Protein AF-A0A5J4PP64-F1 (afdb_monomer_lite)

Secondary structure (DSSP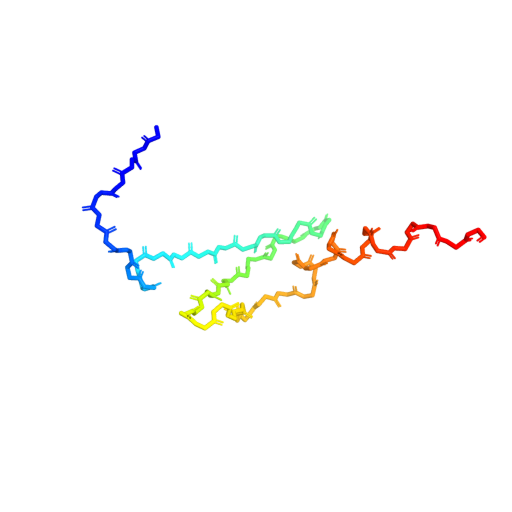, 8-state):
-----SPPPGGG--EEEEEEETTEEEEEEEEE-TTS-EES--GGGGHHHHTTS-----

Organism: NCBI:txid433724

Structure (mmCIF, N/CA/C/O backbone):
data_AF-A0A5J4PP64-F1
#
_entry.id   AF-A0A5J4PP64-F1
#
loop_
_atom_site.group_PDB
_atom_site.id
_atom_site.type_symbol
_atom_site.label_atom_id
_atom_site.label_alt_id
_atom_site.label_comp_id
_atom_site.label_asym_id
_atom_site.label_entity_id
_atom_site.label_seq_id
_atom_site.pdbx_PDB_ins_code
_atom_site.Cartn_x
_atom_site.Cartn_y
_atom_site.Cartn_z
_atom_site.occupancy
_atom_site.B_iso_or_equiv
_atom_site.auth_seq_id
_atom_site.auth_comp_id
_atom_site.auth_asym_id
_atom_site.auth_atom_id
_atom_site.pdbx_PDB_model_num
ATOM 1 N N . LEU A 1 1 ? -21.489 2.429 0.819 1.00 42.81 1 LEU A N 1
ATOM 2 C CA . LEU A 1 1 ? -20.367 3.025 1.572 1.00 42.81 1 LEU A CA 1
ATOM 3 C C . LEU A 1 1 ? -20.616 2.730 3.047 1.00 42.81 1 LEU A C 1
ATOM 5 O O . LEU A 1 1 ? -21.527 3.312 3.620 1.00 42.81 1 LEU A O 1
ATOM 9 N N . ALA A 1 2 ? -19.952 1.723 3.611 1.00 44.56 2 ALA A N 1
ATOM 10 C CA . ALA A 1 2 ? -20.144 1.358 5.011 1.00 44.56 2 ALA A CA 1
ATOM 11 C C . ALA A 1 2 ? -19.230 2.246 5.861 1.00 44.56 2 ALA A C 1
ATOM 13 O O . ALA A 1 2 ? -18.012 2.152 5.753 1.00 44.56 2 ALA A O 1
ATOM 14 N N . ILE A 1 3 ? -19.816 3.153 6.641 1.00 52.66 3 ILE A N 1
ATOM 15 C CA . ILE A 1 3 ? -19.074 3.979 7.596 1.00 52.66 3 ILE A CA 1
ATOM 16 C C . ILE A 1 3 ? -19.026 3.185 8.901 1.00 52.66 3 ILE A C 1
ATOM 18 O O . ILE A 1 3 ? -20.045 3.038 9.578 1.00 52.66 3 ILE A O 1
ATOM 22 N N . VAL A 1 4 ? -17.862 2.619 9.211 1.00 60.44 4 VAL A N 1
ATOM 23 C CA . VAL A 1 4 ? -17.607 1.932 10.482 1.00 60.44 4 VAL A CA 1
ATOM 24 C C . VAL A 1 4 ? -17.589 2.978 11.600 1.00 60.44 4 VAL A C 1
ATOM 26 O O . VAL A 1 4 ? -16.908 3.994 11.501 1.00 60.44 4 VAL A O 1
ATOM 29 N N . LYS A 1 5 ? -18.384 2.752 12.652 1.00 60.19 5 LYS A N 1
ATOM 30 C CA . LYS A 1 5 ? -18.418 3.572 13.874 1.00 60.19 5 LYS A CA 1
ATOM 31 C C . LYS A 1 5 ? -17.458 2.974 14.907 1.00 60.19 5 LYS A C 1
ATOM 33 O O . LYS A 1 5 ? -17.901 2.335 15.856 1.00 60.19 5 LYS A O 1
ATOM 38 N N . GLY A 1 6 ? -16.164 3.141 14.682 1.00 67.31 6 GLY A N 1
ATOM 39 C CA . GLY A 1 6 ? -15.084 2.706 15.569 1.00 67.31 6 GLY A CA 1
ATOM 40 C C . GLY A 1 6 ? -13.768 3.333 15.116 1.00 67.31 6 GLY A C 1
ATOM 41 O O . GLY A 1 6 ? -13.645 3.688 13.942 1.00 67.31 6 GLY A O 1
ATOM 42 N N . GLU A 1 7 ? -12.823 3.526 16.036 1.00 71.19 7 GLU A N 1
ATOM 43 C CA . GLU A 1 7 ? -11.440 3.828 15.652 1.00 71.19 7 GLU A CA 1
ATOM 44 C C . GLU A 1 7 ? -10.865 2.585 14.970 1.00 71.19 7 GLU A C 1
ATOM 46 O O . GLU A 1 7 ? -11.069 1.475 15.451 1.00 71.19 7 GLU A O 1
ATOM 51 N N . ILE A 1 8 ? -10.232 2.777 13.814 1.00 69.06 8 ILE A N 1
ATOM 52 C CA . ILE A 1 8 ? -9.587 1.700 13.066 1.00 69.06 8 ILE A CA 1
ATOM 53 C C . ILE A 1 8 ? -8.156 1.593 13.581 1.00 69.06 8 ILE A C 1
ATOM 55 O O . ILE A 1 8 ? -7.421 2.586 13.543 1.00 69.06 8 ILE A O 1
ATOM 59 N N . GLU A 1 9 ? -7.764 0.416 14.053 1.00 74.62 9 GLU A N 1
ATOM 60 C CA . GLU A 1 9 ? -6.377 0.163 14.440 1.00 74.62 9 GLU A CA 1
ATOM 61 C C . GLU A 1 9 ? -5.507 -0.118 13.204 1.00 74.62 9 GLU A C 1
ATOM 63 O O . GLU A 1 9 ? -5.980 -0.556 12.153 1.00 74.62 9 GLU A O 1
ATOM 68 N N . GLU A 1 10 ? -4.208 0.179 13.297 1.00 68.81 10 GLU A N 1
ATOM 69 C CA . GLU A 1 10 ? -3.284 0.073 12.154 1.00 68.81 10 GLU A CA 1
ATOM 70 C C . GLU A 1 10 ? -3.173 -1.354 11.596 1.00 68.81 10 GLU 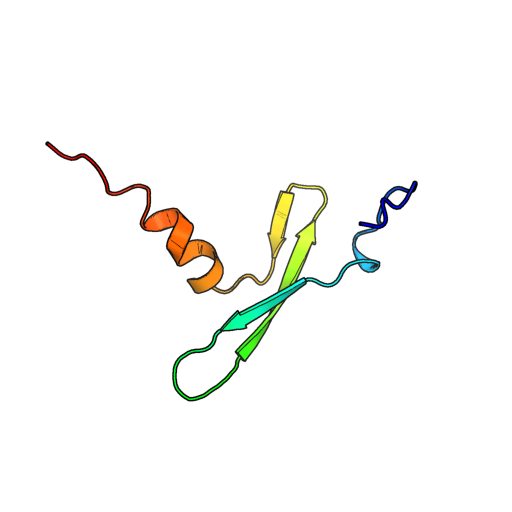A C 1
ATOM 72 O O . GLU A 1 10 ? -2.947 -1.535 10.402 1.00 68.81 10 GLU A O 1
ATOM 77 N N . ASP A 1 11 ? -3.342 -2.373 12.439 1.00 77.12 11 ASP A N 1
ATOM 78 C CA . ASP A 1 11 ? -3.295 -3.784 12.057 1.00 77.12 11 ASP A CA 1
ATOM 79 C C . ASP A 1 11 ? -4.590 -4.281 11.392 1.00 77.12 11 ASP A C 1
ATOM 81 O O . ASP A 1 11 ? -4.591 -5.338 10.751 1.00 77.12 11 ASP A O 1
ATOM 85 N N . GLU A 1 12 ? -5.672 -3.505 11.472 1.00 77.38 12 GLU A N 1
ATOM 86 C CA . GLU A 1 12 ? -6.953 -3.813 10.832 1.00 77.38 12 GLU A CA 1
ATOM 87 C C . GLU A 1 12 ? -6.977 -3.433 9.344 1.00 77.38 12 GLU A C 1
ATOM 89 O O . GLU A 1 12 ? -7.853 -3.889 8.601 1.00 77.38 12 GLU A O 1
ATOM 94 N N . VAL A 1 13 ? -6.012 -2.629 8.877 1.00 78.31 13 VAL A N 1
ATOM 95 C CA . VAL A 1 13 ? -5.952 -2.150 7.490 1.00 78.31 13 VAL A CA 1
ATOM 96 C C . VAL A 1 13 ? -4.622 -2.490 6.844 1.00 78.31 13 VAL A C 1
ATOM 98 O O . VAL A 1 13 ? -3.559 -2.044 7.258 1.00 78.31 13 VAL A O 1
ATOM 101 N N . LYS A 1 14 ? -4.698 -3.215 5.726 1.00 84.50 14 LYS A N 1
ATOM 102 C CA . LYS A 1 14 ? -3.551 -3.458 4.848 1.00 84.50 14 LYS A CA 1
ATOM 103 C C . LYS A 1 14 ? -3.707 -2.670 3.564 1.00 84.50 14 LYS A C 1
ATOM 105 O O . LYS A 1 14 ? -4.733 -2.777 2.891 1.00 84.50 14 LYS A O 1
ATOM 110 N N . VAL A 1 15 ? -2.680 -1.903 3.214 1.00 86.94 15 VAL A N 1
ATOM 111 C CA . VAL A 1 15 ? -2.653 -1.125 1.975 1.00 86.94 15 VAL A CA 1
ATOM 112 C C . VAL A 1 15 ? -1.644 -1.736 1.020 1.00 86.94 15 VAL A C 1
ATOM 114 O O . VAL A 1 15 ? -0.493 -1.977 1.376 1.00 86.94 15 VAL A O 1
ATOM 117 N N . TYR A 1 16 ? -2.081 -1.963 -0.216 1.00 87.44 16 TYR A N 1
ATOM 118 C CA . TYR A 1 16 ? -1.241 -2.506 -1.273 1.00 87.44 16 TYR A CA 1
ATOM 119 C C . TYR A 1 16 ? -1.143 -1.529 -2.442 1.00 87.44 16 TYR A C 1
ATOM 121 O O . TYR A 1 16 ? -2.155 -1.049 -2.951 1.00 87.44 16 TYR A O 1
ATOM 129 N N . PHE A 1 17 ? 0.079 -1.274 -2.899 1.00 84.56 17 PHE A N 1
ATOM 130 C CA . PHE A 1 17 ? 0.366 -0.562 -4.136 1.00 84.56 17 PHE A CA 1
ATOM 131 C C . PHE A 1 17 ? 0.820 -1.555 -5.198 1.00 84.56 17 PHE A C 1
ATOM 133 O O . PHE A 1 17 ? 1.702 -2.377 -4.958 1.00 84.56 17 PHE A O 1
ATOM 140 N N . 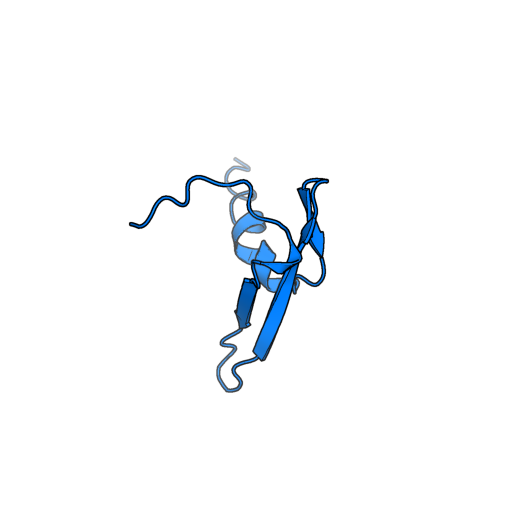THR A 1 18 ? 0.206 -1.481 -6.374 1.00 84.44 18 THR A N 1
ATOM 141 C CA . THR A 1 18 ? 0.547 -2.351 -7.500 1.00 84.44 18 THR A CA 1
ATOM 142 C C . THR A 1 18 ? 1.277 -1.535 -8.554 1.00 84.44 18 THR A C 1
ATOM 144 O O . THR A 1 18 ? 0.693 -0.612 -9.121 1.00 84.44 18 THR A O 1
ATOM 147 N N . ASP A 1 19 ? 2.534 -1.882 -8.826 1.00 78.94 19 ASP A N 1
ATOM 148 C CA . ASP A 1 19 ? 3.263 -1.362 -9.981 1.00 78.94 19 ASP A CA 1
ATOM 149 C C . ASP A 1 19 ? 3.004 -2.269 -11.188 1.00 78.94 19 ASP A C 1
ATOM 151 O O . ASP A 1 19 ? 3.383 -3.442 -11.195 1.00 78.94 19 ASP A O 1
ATOM 155 N N . ASN A 1 20 ? 2.350 -1.711 -12.207 1.00 68.06 20 ASN A N 1
ATOM 156 C CA . ASN A 1 20 ? 2.098 -2.367 -13.486 1.00 68.06 20 ASN A CA 1
ATOM 157 C C . ASN A 1 20 ? 3.127 -1.895 -14.524 1.00 68.06 20 ASN A C 1
ATOM 159 O O . ASN A 1 20 ? 2.776 -1.336 -15.566 1.00 68.06 20 ASN A O 1
ATOM 163 N N . SER A 1 21 ? 4.414 -2.113 -14.253 1.00 66.88 21 SER A N 1
ATOM 164 C CA . SER A 1 21 ? 5.473 -1.854 -15.227 1.00 66.88 21 SER A CA 1
ATOM 165 C C . SER A 1 21 ? 5.530 -2.993 -16.249 1.00 66.88 21 SER A C 1
ATOM 167 O O . SER A 1 21 ? 6.140 -4.030 -16.017 1.00 66.88 21 SER A O 1
ATOM 169 N N . THR A 1 22 ? 4.811 -2.783 -17.361 1.00 62.88 22 THR A N 1
ATOM 170 C CA . THR A 1 22 ? 4.778 -3.447 -18.692 1.00 62.88 22 THR A CA 1
ATOM 171 C C . THR A 1 22 ? 4.916 -4.972 -18.849 1.00 62.88 22 THR A C 1
ATOM 173 O O . THR A 1 22 ? 4.455 -5.464 -19.868 1.00 62.88 22 THR A O 1
ATOM 176 N N . ASN A 1 23 ? 5.455 -5.749 -17.906 1.00 65.56 23 ASN A N 1
ATOM 177 C CA . ASN A 1 23 ? 5.558 -7.212 -17.964 1.00 65.56 23 ASN A CA 1
ATOM 178 C C . ASN A 1 23 ? 5.561 -7.914 -16.588 1.00 65.56 23 ASN A C 1
ATOM 180 O O . ASN A 1 23 ? 5.624 -9.144 -16.544 1.00 65.56 23 ASN A O 1
ATOM 184 N N . LYS A 1 24 ? 5.517 -7.184 -15.462 1.00 66.75 24 LYS A N 1
ATOM 185 C CA . LYS A 1 24 ? 5.403 -7.769 -14.114 1.00 66.75 24 LYS A CA 1
ATOM 186 C C . LYS A 1 24 ? 4.526 -6.885 -13.230 1.00 66.75 24 LYS A C 1
ATOM 188 O O . LYS A 1 24 ? 4.760 -5.689 -13.144 1.00 66.75 24 LYS A O 1
ATOM 193 N N . SER A 1 25 ? 3.546 -7.496 -12.568 1.00 76.88 25 SER A N 1
ATOM 194 C CA . SER A 1 25 ? 2.784 -6.849 -11.499 1.00 76.88 25 SER A CA 1
ATOM 195 C C . SER A 1 25 ? 3.562 -7.026 -10.202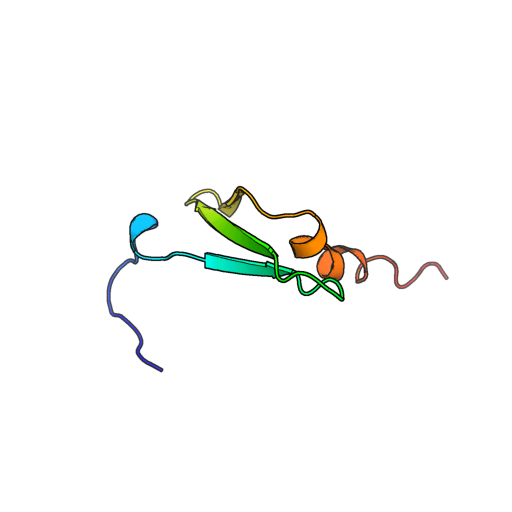 1.00 76.88 25 SER A C 1
ATOM 197 O O . SER A 1 25 ? 3.663 -8.147 -9.698 1.00 76.88 25 SER A O 1
ATOM 199 N N . VAL A 1 26 ? 4.138 -5.948 -9.677 1.00 82.88 26 VAL A N 1
ATOM 200 C CA . VAL A 1 26 ? 4.824 -5.973 -8.379 1.00 82.88 26 VAL A CA 1
ATOM 201 C C . VAL A 1 26 ? 3.877 -5.428 -7.320 1.00 82.88 26 VAL A C 1
ATOM 203 O O . VAL A 1 26 ? 3.357 -4.322 -7.451 1.00 82.88 26 VAL A O 1
ATOM 206 N N . LEU A 1 27 ? 3.635 -6.226 -6.279 1.00 87.19 27 LEU A N 1
ATOM 207 C CA . LEU A 1 27 ? 2.812 -5.840 -5.139 1.00 87.19 27 LEU A CA 1
ATOM 208 C C . LEU A 1 27 ? 3.712 -5.310 -4.021 1.00 87.19 27 LEU A C 1
ATOM 210 O O . LEU A 1 27 ? 4.609 -6.012 -3.556 1.00 87.19 27 LEU A O 1
ATOM 214 N N . HIS A 1 28 ? 3.445 -4.090 -3.575 1.00 87.00 28 HIS A N 1
ATOM 215 C CA . HIS A 1 28 ? 4.108 -3.457 -2.443 1.00 87.00 28 HIS A CA 1
ATOM 216 C C . HIS A 1 28 ? 3.104 -3.296 -1.304 1.00 87.00 28 HIS A C 1
ATOM 218 O O . HIS A 1 28 ? 2.065 -2.668 -1.490 1.00 87.00 28 HIS A O 1
ATOM 224 N N . GLU A 1 29 ? 3.403 -3.846 -0.130 1.00 91.06 29 GLU A N 1
ATOM 225 C CA . GLU A 1 29 ? 2.647 -3.545 1.088 1.00 91.06 29 GLU A CA 1
ATOM 226 C C . GLU A 1 29 ? 3.149 -2.225 1.679 1.00 91.06 29 GLU A C 1
ATOM 228 O O . GLU A 1 29 ? 4.349 -2.051 1.897 1.00 91.06 29 GLU A O 1
ATOM 233 N N . ILE A 1 30 ? 2.228 -1.294 1.912 1.00 91.62 30 ILE A N 1
ATOM 234 C CA . ILE A 1 30 ? 2.495 0.042 2.444 1.00 91.62 30 ILE A CA 1
ATOM 235 C C . ILE A 1 30 ? 1.813 0.167 3.801 1.00 91.62 30 ILE A C 1
ATOM 237 O O . ILE A 1 30 ? 0.692 -0.306 3.990 1.00 91.62 30 ILE A O 1
ATOM 241 N N . GLN A 1 31 ? 2.487 0.832 4.736 1.00 89.25 31 GLN A N 1
ATOM 242 C CA . GLN A 1 31 ? 1.971 1.066 6.082 1.00 89.25 31 GLN A CA 1
ATOM 243 C C . GLN A 1 31 ? 1.894 2.562 6.365 1.00 89.25 31 GLN A C 1
ATOM 245 O O . GLN A 1 31 ? 2.802 3.316 6.008 1.00 89.25 31 GLN A O 1
ATOM 250 N N . PHE A 1 32 ? 0.816 2.971 7.025 1.00 85.81 32 PHE A N 1
ATOM 251 C CA . PHE A 1 32 ? 0.631 4.318 7.549 1.00 85.81 32 PHE A CA 1
ATOM 252 C C . PHE A 1 32 ? 0.691 4.224 9.065 1.00 85.81 32 PHE A C 1
ATOM 254 O O . PHE A 1 32 ? -0.070 3.452 9.639 1.00 85.81 32 PHE A O 1
ATOM 261 N N . ASN A 1 33 ? 1.579 4.987 9.699 1.00 83.62 33 ASN A N 1
ATOM 262 C CA . ASN A 1 33 ? 1.627 5.040 11.159 1.00 83.62 33 ASN A CA 1
ATOM 263 C C . ASN A 1 33 ? 0.908 6.281 11.719 1.00 83.62 33 ASN A C 1
ATOM 265 O O . ASN A 1 33 ? 0.673 7.256 10.998 1.00 83.62 33 ASN A O 1
ATOM 269 N N . LYS A 1 34 ? 0.608 6.290 13.027 1.00 81.81 34 LYS A N 1
ATOM 270 C CA . LYS A 1 34 ? -0.072 7.407 13.723 1.00 81.81 34 LYS A CA 1
ATOM 271 C C . LYS A 1 34 ? 0.693 8.739 13.650 1.00 81.81 34 LYS A C 1
ATOM 273 O O . LYS A 1 34 ? 0.121 9.783 13.946 1.00 81.81 34 LYS A O 1
ATOM 278 N N . GLN A 1 35 ? 1.969 8.737 13.252 1.00 88.00 35 GLN A N 1
ATOM 279 C CA . GLN A 1 35 ? 2.767 9.950 13.024 1.00 88.00 35 GLN A CA 1
ATOM 280 C C . GLN A 1 35 ? 2.591 10.527 11.610 1.00 88.00 35 GLN A C 1
ATOM 282 O O . GLN A 1 35 ? 3.229 11.523 11.271 1.00 88.00 35 GLN A O 1
ATOM 287 N N . GLY A 1 36 ? 1.744 9.915 10.779 1.00 81.88 36 GLY A N 1
ATOM 288 C CA . GLY A 1 36 ? 1.520 10.327 9.396 1.00 81.88 36 GLY A CA 1
ATO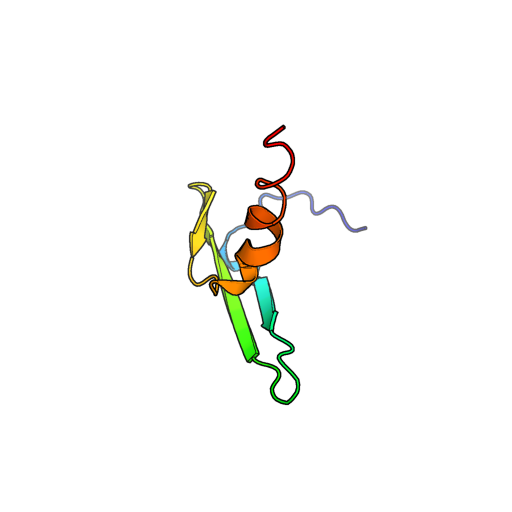M 289 C C . GLY A 1 36 ? 2.651 9.918 8.452 1.00 81.88 36 GLY A C 1
ATOM 290 O O . GLY A 1 36 ? 2.740 10.444 7.343 1.00 81.88 36 GLY A O 1
ATOM 291 N N . GLN A 1 37 ? 3.532 9.006 8.873 1.00 89.19 37 GLN A N 1
ATOM 292 C CA . GLN A 1 37 ? 4.595 8.488 8.019 1.00 89.19 37 GLN A CA 1
ATOM 293 C C . GLN A 1 37 ? 4.061 7.355 7.148 1.00 89.19 37 GLN A C 1
ATOM 295 O O . GLN A 1 37 ? 3.244 6.542 7.580 1.00 89.19 37 GLN A O 1
ATOM 300 N N . ILE A 1 38 ? 4.583 7.292 5.926 1.00 89.56 38 ILE A N 1
ATOM 301 C CA . ILE A 1 38 ? 4.329 6.208 4.983 1.00 89.56 38 ILE A CA 1
ATOM 302 C C . ILE A 1 38 ? 5.583 5.336 4.944 1.00 89.56 38 ILE A C 1
ATOM 304 O O . ILE A 1 38 ? 6.649 5.794 4.530 1.00 89.56 38 ILE A O 1
ATOM 308 N N . LEU A 1 39 ? 5.466 4.089 5.387 1.00 90.12 39 LEU A N 1
ATOM 309 C CA . LEU A 1 39 ? 6.559 3.119 5.417 1.00 90.12 39 LEU A CA 1
ATOM 310 C C . LEU A 1 39 ? 6.456 2.171 4.215 1.00 90.12 39 LEU A C 1
ATOM 312 O O . LEU A 1 39 ? 5.361 1.857 3.750 1.00 90.12 39 LEU A O 1
ATOM 316 N N . ASN A 1 40 ? 7.605 1.703 3.718 1.00 90.50 40 ASN A N 1
ATOM 317 C CA . ASN A 1 40 ? 7.733 0.738 2.613 1.00 90.50 40 ASN A CA 1
ATOM 318 C C . ASN A 1 40 ? 7.135 1.167 1.256 1.00 90.50 40 ASN A C 1
ATOM 320 O O . ASN A 1 40 ? 7.017 0.347 0.345 1.00 90.50 40 ASN A O 1
ATOM 324 N N . ALA A 1 41 ? 6.812 2.450 1.075 1.00 88.81 41 ALA A N 1
ATOM 325 C CA . ALA A 1 41 ? 6.341 2.953 -0.210 1.00 88.81 41 ALA A CA 1
ATOM 326 C C . ALA A 1 41 ? 7.467 2.951 -1.269 1.00 88.81 41 ALA A C 1
ATOM 328 O O . ALA A 1 41 ? 8.536 3.528 -1.034 1.00 88.81 41 ALA A O 1
ATOM 329 N N . PRO A 1 42 ? 7.255 2.338 -2.451 1.00 88.38 42 PRO A N 1
ATOM 330 C CA . PRO A 1 42 ? 8.208 2.426 -3.554 1.00 88.38 42 PRO A CA 1
ATOM 331 C C . PRO A 1 42 ? 8.258 3.857 -4.100 1.00 88.38 42 PRO A C 1
ATOM 333 O O . PRO A 1 42 ? 7.276 4.588 -4.035 1.00 88.38 42 PRO A O 1
ATOM 336 N N . LYS A 1 43 ? 9.378 4.262 -4.713 1.00 84.69 43 LYS A N 1
ATOM 337 C CA . LYS A 1 43 ? 9.542 5.627 -5.262 1.00 84.69 43 LYS A CA 1
ATOM 338 C C . LYS A 1 43 ? 8.402 6.042 -6.202 1.00 84.69 43 LYS A C 1
ATOM 340 O O . LYS A 1 43 ? 7.952 7.181 -6.149 1.00 84.69 43 LYS A O 1
ATOM 345 N N . GLN A 1 44 ? 7.910 5.105 -7.015 1.00 84.94 44 GLN A N 1
ATOM 346 C CA . GLN A 1 44 ? 6.815 5.331 -7.965 1.00 84.94 44 GLN A CA 1
ATOM 347 C C . GLN A 1 44 ? 5.503 5.742 -7.285 1.00 84.94 44 GLN A C 1
ATOM 349 O O . GLN A 1 44 ? 4.708 6.444 -7.900 1.00 84.94 44 GLN A O 1
ATOM 354 N N . PHE A 1 45 ? 5.295 5.369 -6.017 1.00 84.56 45 PHE A N 1
ATOM 355 C CA . PHE A 1 45 ? 4.130 5.784 -5.232 1.00 84.56 45 PHE A CA 1
ATOM 356 C C . PHE A 1 45 ? 4.000 7.314 -5.163 1.00 84.56 45 PHE A C 1
ATOM 358 O O . PHE A 1 45 ? 2.894 7.846 -5.180 1.00 84.56 45 PHE A O 1
ATOM 365 N N . PHE A 1 46 ? 5.132 8.026 -5.139 1.00 85.25 46 PHE A N 1
ATOM 366 C CA . PHE A 1 46 ? 5.177 9.486 -5.048 1.00 85.25 46 PHE A CA 1
ATOM 367 C C . PHE A 1 46 ? 5.383 10.184 -6.395 1.00 85.25 46 PHE A C 1
ATOM 369 O O . PHE A 1 46 ? 5.409 11.409 -6.432 1.00 85.25 46 PHE A O 1
ATOM 376 N N . GLN A 1 47 ? 5.527 9.453 -7.503 1.00 77.75 47 GLN A N 1
ATOM 377 C CA . GLN A 1 47 ? 5.912 10.043 -8.791 1.00 77.75 47 GLN A CA 1
ATOM 378 C C . GLN A 1 47 ? 4.945 11.157 -9.230 1.00 77.75 47 GLN A C 1
ATOM 380 O O . GLN A 1 47 ? 5.368 12.265 -9.548 1.00 77.75 47 GLN A O 1
ATOM 385 N N . ASN A 1 48 ? 3.639 10.912 -9.103 1.00 67.00 48 ASN A N 1
ATOM 386 C CA . ASN A 1 48 ? 2.606 11.876 -9.491 1.00 67.00 48 ASN A CA 1
ATOM 387 C C . ASN A 1 48 ? 2.509 13.093 -8.547 1.00 67.00 48 ASN A C 1
ATOM 389 O O . ASN A 1 48 ? 1.886 14.087 -8.907 1.00 67.00 48 ASN A O 1
ATOM 393 N N . LEU A 1 49 ? 3.100 13.029 -7.346 1.00 60.22 49 LEU A N 1
ATOM 394 C CA . LEU A 1 49 ? 3.184 14.169 -6.422 1.00 60.22 49 LEU A CA 1
ATOM 395 C C . LEU A 1 49 ? 4.306 15.140 -6.817 1.00 60.22 49 LEU A C 1
ATOM 397 O O . LEU A 1 49 ? 4.205 16.327 -6.524 1.00 60.22 49 LEU A O 1
ATOM 401 N N . TYR A 1 50 ? 5.354 14.658 -7.491 1.00 52.25 50 TYR A N 1
ATOM 402 C CA . TYR A 1 50 ? 6.472 15.494 -7.940 1.00 52.25 50 TYR A CA 1
ATOM 403 C C . TYR A 1 50 ? 6.217 16.152 -9.301 1.00 52.25 50 TYR A C 1
ATOM 405 O O . TYR A 1 50 ? 6.651 17.284 -9.519 1.00 52.25 50 TYR A O 1
ATOM 413 N N . ASP A 1 51 ? 5.457 15.501 -10.184 1.00 57.62 51 ASP A N 1
ATOM 414 C CA . ASP A 1 51 ? 5.163 16.032 -11.523 1.00 57.62 51 ASP A CA 1
ATOM 415 C C . ASP A 1 51 ? 4.190 17.234 -11.503 1.00 57.62 51 ASP A C 1
ATOM 417 O O . ASP A 1 51 ? 4.074 17.954 -12.492 1.00 57.62 51 ASP A O 1
ATOM 421 N N . GLY A 1 52 ? 3.539 17.511 -10.364 1.00 50.59 52 GLY A N 1
ATOM 422 C CA . GLY A 1 52 ? 2.675 18.683 -10.159 1.00 50.59 52 GLY A CA 1
ATOM 423 C C . GLY A 1 52 ? 3.382 19.955 -9.666 1.00 50.59 52 GLY A C 1
ATOM 424 O O . GLY A 1 52 ? 2.752 21.008 -9.631 1.00 50.59 52 GLY A O 1
ATOM 425 N N . CYS A 1 53 ? 4.666 19.889 -9.292 1.00 53.56 53 CYS A N 1
ATOM 426 C CA . CYS A 1 53 ? 5.408 21.026 -8.717 1.00 53.56 53 CYS A CA 1
ATOM 427 C C . CYS A 1 53 ? 6.374 21.713 -9.700 1.00 53.56 53 CYS A C 1
ATOM 429 O O . CYS A 1 53 ? 7.062 22.651 -9.310 1.00 53.56 53 CYS A O 1
ATOM 431 N N . ASN A 1 54 ? 6.430 21.267 -10.959 1.00 51.66 54 ASN A N 1
ATOM 432 C CA . ASN A 1 54 ? 7.253 21.870 -12.019 1.00 51.66 54 ASN A CA 1
ATOM 433 C C . ASN A 1 54 ? 6.402 22.571 -13.098 1.00 51.66 54 ASN A C 1
ATOM 435 O O . ASN A 1 54 ? 6.782 22.610 -14.267 1.00 51.66 54 ASN A O 1
ATOM 439 N N . GLY A 1 55 ? 5.238 23.097 -12.714 1.00 53.34 55 GLY A N 1
ATOM 440 C CA . GLY A 1 55 ? 4.508 24.087 -13.501 1.00 53.34 55 GLY A CA 1
ATOM 441 C C . GLY A 1 55 ? 4.846 25.482 -12.987 1.00 53.34 55 GLY A C 1
ATOM 442 O O . GLY A 1 55 ? 4.705 25.729 -11.796 1.00 53.34 55 GLY A O 1
ATOM 443 N N . ASP A 1 56 ? 5.267 26.359 -13.894 1.00 51.47 56 ASP A N 1
ATOM 444 C CA . ASP A 1 56 ? 5.511 27.797 -13.713 1.00 51.47 56 ASP A CA 1
ATOM 445 C C . ASP A 1 56 ? 6.917 28.207 -13.244 1.00 51.47 56 ASP A C 1
ATOM 447 O O . ASP A 1 56 ? 7.138 28.753 -12.165 1.00 51.47 56 ASP A O 1
ATOM 451 N N . SER A 1 57 ? 7.875 28.056 -14.159 1.00 48.69 57 SER A N 1
ATOM 452 C CA . SER A 1 57 ? 8.962 29.025 -14.328 1.00 48.69 57 SER A CA 1
ATOM 453 C C . SER A 1 57 ? 8.764 29.777 -15.650 1.00 48.69 57 SER A C 1
ATOM 455 O O . SER A 1 57 ? 9.285 29.389 -16.696 1.00 48.69 57 SER A O 1
ATOM 457 N N . HIS A 1 58 ? 7.965 30.846 -15.585 1.00 43.22 58 HIS A N 1
ATOM 458 C CA . HIS A 1 58 ? 7.973 31.945 -16.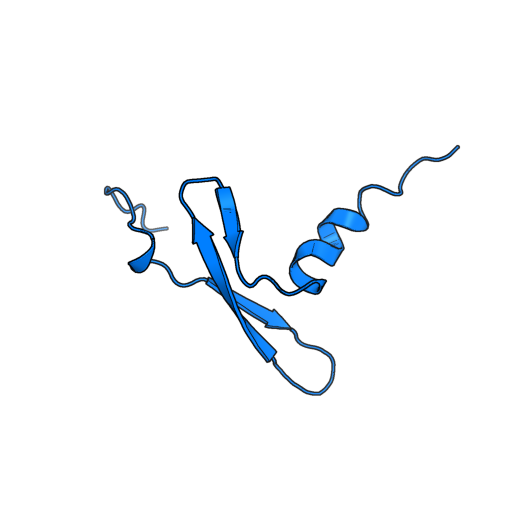555 1.00 43.22 58 HIS A CA 1
ATOM 459 C C . HIS A 1 58 ? 8.777 33.119 -15.999 1.00 43.22 58 HIS A C 1
ATOM 461 O O . HIS A 1 58 ? 8.629 33.409 -14.790 1.00 43.22 58 HIS A O 1
#

pLDDT: mean 73.31, std 14.69, range [42.81, 91.62]

Foldseek 3Di:
DDDDPDDDDQVNDWDWDWDPPPPDTDIWIWGADPVRDIPRDDPVNCPVVVVVPPPDPD

Radius of gyration: 15.8 Å; chains: 1; bounding box: 30×40×34 Å

Sequence (58 aa):
LAIVKGEIEEDEVKVYFTDNSTNKSVLHEIQFNKQGQILNAPKQFFQNLYDGCNGDSH